Protein AF-A0ABD2R4D7-F1 (afdb_monomer_lite)

Sequence (129 aa):
MKSSLLESKTSDLEKIIVELNRGREFACRLREILKKHVDHVDDEDAYTLVGKIMSSFCATLSILSYNEDSSSSSCKISSLKDRRGRYKRRKTLETTIKETSTLVHDGHAWRKYGQKKILNDKYPREITT

Foldseek 3Di:
DVVVVVVVVVVLVVLLVVLVVQLVVLVVVLVVQVVPDPDDDPVVSNVVSVVSNVVSVVVNCVSVVVPDPDDDDPPDPPDPPPDDDDPPDPPPDDDDDDDDPDPPPPVDPPDDPDPDDDPPDPDDPDDDD

pLDDT: mean 73.2, std 16.09, range [37.78, 96.94]

Secondary structure (DSSP, 8-state):
--HHHHHHHHHHHHHHHHHHHHHHHHHHHHHHHHHH-SS---HHHHHHHHHHHHHHHHHHHHHHHTT--SS------------S----------------SS----S---PPTT--PPTT-SS------

InterPro domains:
  IPR003657 WRKY domain [PF03106] (105-126)
  IPR003657 WRKY domain [PS50811] (99-129)
  IPR036576 WRKY domain superfamily [G3DSA:2.20.25.80] (89-129)
  IPR036576 WRKY domain superfamily [SSF118290] (100-125)
  IPR044810 WRKY transcription factor, plant [PTHR31282] (19-126)

Organism: NCBI:txid62892

Radius of gyration: 26.13 Å; chains: 1; bounding box: 70×42×57 Å

Structure (mmCIF, N/CA/C/O backbone):
data_AF-A0ABD2R4D7-F1
#
_entry.id   AF-A0ABD2R4D7-F1
#
loop_
_atom_site.group_PDB
_atom_site.id
_atom_site.type_symbol
_atom_site.label_atom_id
_atom_site.label_alt_id
_atom_site.label_comp_id
_atom_site.label_asym_id
_atom_site.label_entity_id
_atom_site.label_seq_id
_atom_site.pdbx_PDB_ins_code
_atom_site.Cartn_x
_atom_site.Cartn_y
_atom_site.Cartn_z
_atom_site.occupancy
_atom_site.B_iso_or_equiv
_atom_site.auth_seq_id
_atom_site.auth_comp_id
_atom_site.auth_asym_id
_atom_site.auth_atom_id
_atom_site.pdbx_PDB_model_num
ATOM 1 N N . MET A 1 1 ? -5.051 9.369 33.592 1.00 55.78 1 MET A N 1
ATOM 2 C CA . MET A 1 1 ? -4.264 8.242 33.038 1.00 55.78 1 MET A CA 1
ATOM 3 C C . MET A 1 1 ? -4.806 7.668 31.723 1.00 55.78 1 MET A C 1
ATOM 5 O O . MET A 1 1 ? -4.023 7.082 30.998 1.00 55.78 1 MET A O 1
ATOM 9 N N . LYS A 1 2 ? -6.091 7.837 31.356 1.00 56.88 2 LYS A N 1
ATOM 10 C CA . LYS A 1 2 ? -6.620 7.351 30.058 1.00 56.88 2 LYS A CA 1
ATOM 11 C C . LYS A 1 2 ? -6.276 8.238 28.848 1.00 56.88 2 LYS A C 1
ATOM 13 O O . LYS A 1 2 ? -6.266 7.745 27.729 1.00 56.88 2 LYS A O 1
ATOM 18 N N . SER A 1 3 ? -5.989 9.521 29.067 1.00 60.22 3 SER A N 1
ATOM 19 C CA . SER A 1 3 ? -5.723 10.497 28.001 1.00 60.22 3 SER A CA 1
ATOM 20 C C . SER A 1 3 ? -4.378 10.287 27.297 1.00 60.22 3 SER A C 1
ATOM 22 O O . SER A 1 3 ? -4.327 10.312 26.076 1.00 60.22 3 SER A O 1
ATOM 24 N N . SER A 1 4 ? -3.307 9.989 28.037 1.00 64.38 4 SER A N 1
ATOM 25 C CA . SER A 1 4 ? -1.959 9.812 27.470 1.00 64.38 4 SER A CA 1
ATOM 26 C C . SER A 1 4 ? -1.826 8.602 26.539 1.00 64.38 4 SER A C 1
ATOM 28 O O . SER A 1 4 ? -1.009 8.616 25.628 1.00 64.38 4 SER A O 1
ATOM 30 N N . LEU A 1 5 ? -2.636 7.562 26.753 1.00 62.28 5 LEU A N 1
ATOM 31 C CA . LEU A 1 5 ? -2.621 6.335 25.949 1.00 62.28 5 LEU A CA 1
ATOM 32 C C . LEU A 1 5 ? -3.391 6.478 24.627 1.00 62.28 5 LEU A C 1
ATOM 34 O O . LEU A 1 5 ? -3.144 5.739 23.678 1.00 62.28 5 LEU A O 1
ATOM 38 N N . LEU A 1 6 ? -4.350 7.403 24.565 1.00 63.00 6 LEU A N 1
ATOM 39 C CA . LEU A 1 6 ? -5.051 7.725 23.322 1.00 63.00 6 LEU A CA 1
ATOM 40 C C . LEU A 1 6 ? -4.185 8.625 22.439 1.00 63.00 6 LEU A C 1
ATOM 42 O O . LEU A 1 6 ? -4.076 8.358 21.248 1.00 63.00 6 LEU A O 1
ATOM 46 N N . GLU A 1 7 ? -3.503 9.598 23.045 1.00 68.94 7 GLU A N 1
ATOM 47 C CA . GLU A 1 7 ? -2.560 10.493 22.363 1.00 68.94 7 GLU A CA 1
ATOM 48 C C . GLU A 1 7 ? -1.370 9.736 21.741 1.00 68.94 7 GLU A C 1
ATOM 50 O O . GLU A 1 7 ? -0.917 10.049 20.642 1.00 68.94 7 GLU A O 1
ATOM 55 N N . SER A 1 8 ? -0.868 8.691 22.410 1.00 71.56 8 SER A N 1
ATOM 56 C CA . SER A 1 8 ? 0.210 7.870 21.847 1.00 71.56 8 SER A CA 1
ATOM 57 C C . SER A 1 8 ? -0.264 7.085 20.620 1.00 71.56 8 SER A C 1
ATOM 59 O O . SER A 1 8 ? 0.410 7.075 19.592 1.00 71.56 8 SER A O 1
ATOM 61 N N . LYS A 1 9 ? -1.465 6.496 20.687 1.00 77.75 9 LYS A N 1
ATOM 62 C CA . LYS A 1 9 ? -2.041 5.709 19.588 1.00 77.75 9 LYS A CA 1
ATOM 63 C C . LYS A 1 9 ? -2.331 6.548 18.349 1.00 77.75 9 LYS A C 1
ATOM 65 O O . LYS A 1 9 ? -2.097 6.074 17.242 1.00 77.75 9 LYS A O 1
ATOM 70 N N . THR A 1 10 ? -2.834 7.771 18.511 1.00 82.38 10 THR A N 1
ATOM 71 C CA . THR A 1 10 ? -3.077 8.674 17.376 1.00 82.38 10 THR A CA 1
ATOM 72 C C . THR A 1 10 ? -1.769 9.036 16.680 1.00 82.38 10 THR A C 1
ATOM 74 O O . THR A 1 10 ? -1.686 8.918 15.459 1.00 82.38 10 THR A O 1
ATOM 77 N N . SER A 1 11 ? -0.718 9.345 17.447 1.00 85.56 11 SER A N 1
ATOM 78 C CA . SER A 1 11 ? 0.606 9.657 16.895 1.00 85.56 11 SER A CA 1
ATOM 79 C C . SER A 1 11 ? 1.229 8.490 16.114 1.00 85.56 11 SER A C 1
ATOM 81 O O . SER A 1 11 ? 1.908 8.693 15.108 1.00 85.56 11 SER A O 1
ATOM 83 N N . ASP A 1 12 ? 0.983 7.251 16.543 1.00 89.19 12 ASP A N 1
ATOM 84 C CA . ASP A 1 12 ? 1.507 6.065 15.867 1.00 89.19 12 ASP A CA 1
ATOM 85 C C . ASP A 1 12 ? 0.739 5.752 14.580 1.00 89.19 12 ASP A C 1
ATOM 87 O O . ASP A 1 12 ? 1.347 5.377 13.576 1.00 89.19 12 ASP A O 1
ATOM 91 N N . LEU A 1 13 ? -0.578 5.980 14.560 1.00 89.94 13 LEU A N 1
ATOM 92 C CA . LEU A 1 13 ? -1.385 5.868 13.342 1.00 89.94 13 LEU A CA 1
ATOM 93 C C . LEU A 1 13 ? -0.955 6.883 12.278 1.00 89.94 13 LEU A C 1
ATOM 95 O O . LEU A 1 13 ? -0.844 6.521 11.107 1.00 89.94 13 LEU A O 1
ATOM 99 N N . GLU A 1 14 ? -0.656 8.122 12.668 1.00 91.44 14 GLU A N 1
ATOM 100 C CA . GLU A 1 14 ? -0.137 9.138 11.747 1.00 91.44 14 GLU A CA 1
ATOM 101 C C . GLU A 1 14 ? 1.192 8.702 11.114 1.00 91.44 14 GLU A C 1
ATOM 103 O O . GLU A 1 14 ? 1.343 8.760 9.891 1.00 91.44 14 GLU A O 1
ATOM 108 N N . LYS A 1 15 ? 2.126 8.168 11.913 1.00 91.81 15 LYS A N 1
ATOM 109 C CA . LYS A 1 15 ? 3.401 7.622 11.410 1.00 91.81 15 LYS A CA 1
ATOM 110 C C . LYS A 1 15 ? 3.186 6.460 10.441 1.00 91.81 15 LYS A C 1
ATOM 112 O O . LYS A 1 15 ? 3.837 6.405 9.399 1.00 91.81 15 LYS A O 1
ATOM 117 N N . ILE A 1 16 ? 2.259 5.552 10.753 1.00 93.88 16 ILE A N 1
ATOM 118 C CA . ILE A 1 16 ? 1.918 4.422 9.878 1.00 93.88 16 ILE A CA 1
ATOM 119 C C . ILE A 1 16 ? 1.384 4.926 8.533 1.00 93.88 16 ILE A C 1
ATOM 121 O O . ILE A 1 16 ? 1.815 4.447 7.485 1.00 93.88 16 ILE A O 1
ATOM 125 N N . ILE A 1 17 ? 0.473 5.903 8.543 1.00 94.00 17 ILE A N 1
ATOM 126 C CA . ILE A 1 17 ? -0.109 6.473 7.320 1.00 94.00 17 ILE A CA 1
ATOM 127 C C . ILE A 1 17 ? 0.977 7.108 6.445 1.00 94.00 17 ILE A C 1
ATOM 129 O O . ILE A 1 17 ? 0.977 6.910 5.228 1.00 94.00 17 ILE A O 1
ATOM 133 N N . VAL A 1 18 ? 1.919 7.842 7.042 1.00 95.19 18 VAL A N 1
ATOM 134 C CA . VAL A 1 18 ? 3.033 8.466 6.313 1.00 95.19 18 VAL A CA 1
ATOM 135 C C . VAL A 1 18 ? 3.925 7.411 5.650 1.00 95.19 1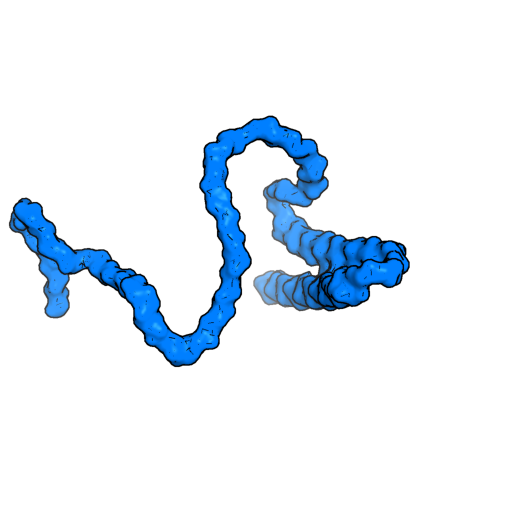8 VAL A C 1
ATOM 137 O O . VAL A 1 18 ? 4.185 7.506 4.448 1.00 95.19 18 VAL A O 1
ATOM 140 N N . GLU A 1 19 ? 4.342 6.373 6.378 1.00 95.31 19 GLU A N 1
ATOM 141 C CA . GLU A 1 19 ? 5.191 5.308 5.823 1.00 95.31 19 GLU A CA 1
ATOM 142 C C . GLU A 1 19 ? 4.474 4.492 4.734 1.00 95.31 19 GLU A C 1
ATOM 144 O O . GLU A 1 19 ? 5.064 4.200 3.691 1.00 95.31 19 GLU A O 1
ATOM 149 N N . LEU A 1 20 ? 3.181 4.189 4.902 1.00 95.06 20 LEU A N 1
ATOM 150 C CA . LEU A 1 20 ? 2.391 3.500 3.873 1.00 95.06 20 LEU A CA 1
ATOM 151 C C . LEU A 1 20 ? 2.245 4.334 2.596 1.00 95.06 20 LEU A C 1
ATOM 153 O O . LEU A 1 20 ? 2.366 3.799 1.489 1.00 95.06 20 LEU A O 1
ATOM 157 N N . ASN A 1 21 ? 2.014 5.642 2.725 1.00 95.62 21 ASN A N 1
ATOM 158 C CA . ASN A 1 21 ? 1.958 6.538 1.571 1.00 95.62 21 ASN A CA 1
ATOM 159 C C . ASN A 1 21 ? 3.305 6.592 0.843 1.00 95.62 21 ASN A C 1
ATOM 161 O O . ASN A 1 21 ? 3.344 6.499 -0.385 1.00 95.62 21 ASN A O 1
ATOM 165 N N . ARG A 1 22 ? 4.410 6.631 1.588 1.00 95.50 22 ARG A N 1
ATOM 166 C CA . ARG A 1 22 ? 5.764 6.589 1.032 1.00 95.50 22 ARG A CA 1
ATOM 167 C C . ARG A 1 22 ? 6.034 5.284 0.270 1.00 95.50 22 ARG A C 1
ATOM 169 O O . ARG A 1 22 ? 6.517 5.320 -0.862 1.00 95.50 22 ARG A O 1
ATOM 176 N N . GLY A 1 23 ? 5.657 4.136 0.836 1.00 96.50 23 GLY A N 1
ATOM 177 C CA . GLY A 1 23 ? 5.727 2.835 0.160 1.00 96.50 23 GLY A CA 1
ATOM 178 C C . GLY A 1 23 ? 4.903 2.790 -1.130 1.00 96.50 23 GLY A C 1
ATOM 179 O O . GLY A 1 23 ? 5.366 2.294 -2.161 1.00 96.50 23 GLY A O 1
ATOM 180 N N . ARG A 1 24 ? 3.702 3.383 -1.109 1.00 96.31 24 ARG A N 1
ATOM 181 C CA . ARG A 1 24 ? 2.823 3.507 -2.280 1.00 96.31 24 ARG A CA 1
ATOM 182 C C . ARG A 1 24 ? 3.445 4.358 -3.387 1.00 96.31 24 ARG A C 1
ATOM 184 O O . ARG A 1 24 ? 3.351 3.978 -4.553 1.00 96.31 24 ARG A O 1
ATOM 191 N N . GLU A 1 25 ? 4.082 5.477 -3.060 1.00 96.50 25 GLU A N 1
ATOM 192 C CA . GLU A 1 25 ? 4.784 6.309 -4.045 1.00 96.50 25 GLU A CA 1
ATOM 193 C C . GLU A 1 25 ? 5.921 5.547 -4.729 1.00 96.50 25 GLU A C 1
ATOM 195 O O . GLU A 1 25 ? 6.044 5.588 -5.956 1.00 96.50 25 GLU A O 1
ATOM 200 N N . PHE A 1 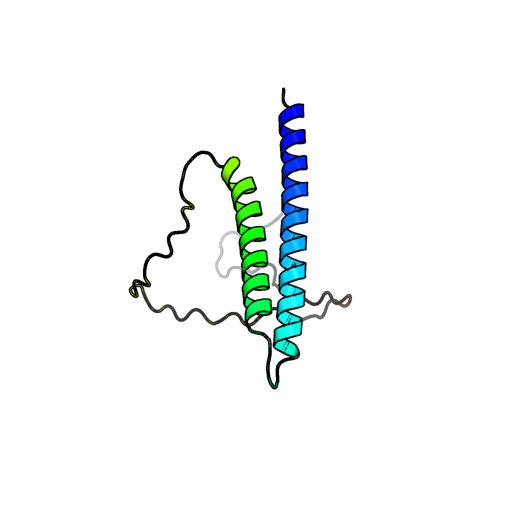26 ? 6.715 4.796 -3.962 1.00 95.62 26 PHE A N 1
ATOM 201 C CA . PHE A 1 26 ? 7.770 3.954 -4.521 1.00 95.62 26 PHE A CA 1
ATOM 202 C C . PHE A 1 26 ? 7.209 2.865 -5.440 1.00 95.62 26 PHE A C 1
ATOM 204 O O . PHE A 1 26 ? 7.718 2.675 -6.543 1.00 95.62 26 PHE A O 1
ATOM 211 N N . ALA A 1 27 ? 6.110 2.213 -5.056 1.00 96.31 27 ALA A N 1
ATOM 212 C CA . ALA A 1 27 ? 5.436 1.234 -5.908 1.00 96.31 27 ALA A CA 1
ATOM 213 C C . ALA A 1 27 ? 4.879 1.859 -7.201 1.00 96.31 27 ALA A C 1
ATOM 215 O O . ALA A 1 27 ? 4.939 1.241 -8.265 1.00 96.31 27 ALA A O 1
ATOM 216 N N . CYS A 1 28 ? 4.373 3.096 -7.142 1.00 94.69 28 CYS A N 1
ATOM 217 C CA . CYS A 1 28 ? 3.935 3.836 -8.326 1.00 94.69 28 CYS A CA 1
ATOM 218 C C . CYS A 1 28 ? 5.098 4.105 -9.288 1.00 94.69 28 CYS A C 1
ATOM 220 O O . CYS A 1 28 ? 4.952 3.835 -10.479 1.00 94.69 28 CYS A O 1
ATOM 222 N N . ARG A 1 29 ? 6.250 4.554 -8.774 1.00 92.69 29 ARG A N 1
ATOM 223 C CA . ARG A 1 29 ? 7.469 4.757 -9.575 1.00 92.69 29 ARG A CA 1
ATOM 224 C C . ARG A 1 29 ? 7.957 3.447 -10.196 1.00 92.69 29 ARG A C 1
ATOM 226 O O . ARG A 1 29 ? 8.261 3.413 -11.383 1.00 92.69 29 ARG A O 1
ATOM 233 N N . LEU A 1 30 ? 7.936 2.348 -9.439 1.00 92.31 30 LEU A N 1
ATOM 234 C CA . LEU A 1 30 ? 8.366 1.035 -9.928 1.00 92.31 30 LEU A CA 1
ATOM 235 C C . LEU A 1 30 ? 7.466 0.567 -11.069 1.00 92.31 30 LEU A C 1
ATOM 237 O O . LEU A 1 30 ? 7.936 0.106 -12.103 1.00 92.31 30 LEU A O 1
ATOM 241 N N . ARG A 1 31 ? 6.154 0.747 -10.910 1.00 92.12 31 ARG A N 1
ATOM 242 C CA . ARG A 1 31 ? 5.172 0.436 -11.947 1.00 92.12 31 ARG A CA 1
ATOM 243 C C . ARG A 1 31 ? 5.391 1.264 -13.214 1.00 92.12 31 ARG A C 1
ATOM 245 O O . ARG A 1 31 ? 5.169 0.746 -14.302 1.00 92.12 31 ARG A O 1
ATOM 252 N N . GLU A 1 32 ? 5.773 2.533 -13.098 1.00 90.06 32 GLU A N 1
ATOM 253 C CA . GLU A 1 32 ? 6.092 3.368 -14.263 1.00 90.06 32 GLU A CA 1
ATOM 254 C C . GLU A 1 32 ? 7.336 2.874 -14.998 1.00 90.06 32 GLU A C 1
ATOM 256 O O . GLU A 1 32 ? 7.305 2.789 -16.222 1.00 90.06 32 GLU A O 1
ATOM 261 N N . ILE A 1 33 ? 8.385 2.493 -14.266 1.00 87.44 33 ILE A N 1
ATOM 262 C CA . ILE A 1 33 ? 9.602 1.896 -14.833 1.00 87.44 33 ILE A CA 1
ATOM 263 C C . ILE A 1 33 ? 9.251 0.603 -15.585 1.00 87.44 33 ILE A C 1
ATOM 265 O O . ILE A 1 33 ? 9.564 0.469 -16.765 1.00 87.44 33 ILE A O 1
ATOM 269 N N . LEU A 1 34 ? 8.493 -0.297 -14.950 1.00 86.88 34 LEU A N 1
ATOM 270 C CA . LEU A 1 34 ? 8.069 -1.566 -15.555 1.00 86.88 34 LEU A CA 1
ATOM 271 C C . LEU A 1 34 ? 7.165 -1.384 -16.782 1.00 86.88 34 LEU A C 1
ATOM 273 O O . LEU A 1 34 ? 7.199 -2.202 -17.693 1.00 86.88 34 LEU A O 1
ATOM 277 N N . LYS A 1 35 ? 6.349 -0.324 -16.825 1.00 86.38 35 LYS A N 1
ATOM 278 C CA . LYS A 1 35 ? 5.512 -0.004 -17.993 1.00 86.38 35 LYS A CA 1
ATOM 279 C C . LYS A 1 35 ? 6.301 0.606 -19.150 1.00 86.38 35 LYS A C 1
ATOM 281 O O . LYS A 1 35 ? 5.875 0.468 -20.290 1.00 86.38 35 LYS A O 1
ATOM 286 N N . LYS A 1 36 ? 7.385 1.330 -18.858 1.00 79.75 36 LYS A N 1
ATOM 287 C CA . LYS A 1 36 ? 8.231 1.988 -19.865 1.00 79.75 36 LYS A CA 1
ATOM 288 C C . LYS A 1 36 ? 9.203 1.023 -20.535 1.00 79.75 36 LYS A C 1
ATOM 290 O O . LYS A 1 36 ? 9.662 1.308 -21.635 1.00 79.75 36 LYS A O 1
ATOM 295 N N . HIS A 1 37 ? 9.518 -0.095 -19.895 1.00 67.69 37 HIS A N 1
ATOM 296 C CA . HIS A 1 37 ? 10.545 -0.989 -20.397 1.00 67.69 37 HIS A CA 1
ATOM 297 C C . HIS A 1 37 ? 10.046 -1.897 -21.531 1.00 67.69 37 HIS A C 1
ATOM 299 O O . HIS A 1 37 ? 9.398 -2.916 -21.287 1.00 67.69 37 HIS A O 1
ATOM 305 N N . VAL A 1 38 ? 10.410 -1.520 -22.763 1.00 64.12 38 VAL A N 1
ATOM 306 C CA . VAL A 1 38 ? 10.576 -2.443 -23.897 1.00 64.12 38 VAL A CA 1
ATOM 307 C C . VAL A 1 38 ? 12.055 -2.801 -24.096 1.00 64.12 38 VAL A C 1
ATOM 309 O O . VAL A 1 38 ? 12.303 -3.970 -24.326 1.00 64.12 38 VAL A O 1
ATOM 312 N N . ASP A 1 39 ? 13.040 -1.921 -23.867 1.00 63.81 39 ASP A N 1
ATOM 313 C CA . ASP A 1 39 ? 14.467 -2.282 -23.977 1.00 63.81 39 ASP A CA 1
ATOM 314 C C . ASP A 1 39 ? 15.345 -1.422 -23.033 1.00 63.81 39 ASP A C 1
ATOM 316 O O . ASP A 1 39 ? 15.317 -0.198 -23.105 1.00 63.81 39 ASP A O 1
ATOM 320 N N . HIS A 1 40 ? 16.127 -2.067 -22.163 1.00 64.94 40 HIS A N 1
ATOM 321 C CA . HIS A 1 40 ? 17.110 -1.538 -21.195 1.00 64.94 40 HIS A CA 1
ATOM 322 C C . HIS A 1 40 ? 16.622 -0.625 -20.033 1.00 64.94 40 HIS A C 1
ATOM 324 O O . HIS A 1 40 ? 16.538 0.595 -20.151 1.00 64.94 40 HIS A O 1
ATOM 330 N N . VAL A 1 41 ? 16.382 -1.204 -18.849 1.00 66.69 41 VAL A N 1
ATOM 331 C CA . VAL A 1 41 ? 16.227 -0.508 -17.557 1.00 66.69 41 VAL A CA 1
ATOM 332 C C . VAL A 1 41 ? 17.484 -0.786 -16.747 1.00 66.69 41 VAL A C 1
ATOM 334 O O . VAL A 1 41 ? 17.950 -1.921 -16.705 1.00 66.69 41 VAL A O 1
ATOM 337 N N . ASP A 1 42 ? 18.023 0.247 -16.104 1.00 68.44 42 ASP A N 1
ATOM 338 C CA . ASP A 1 42 ? 19.050 0.087 -15.081 1.00 68.44 42 ASP A CA 1
ATOM 339 C C . ASP A 1 42 ? 18.434 -0.673 -13.898 1.00 68.44 42 ASP A C 1
ATOM 341 O O . ASP A 1 42 ? 17.731 -0.107 -13.057 1.00 68.44 42 ASP A O 1
ATOM 345 N N . ASP A 1 43 ? 18.646 -1.990 -13.879 1.00 73.81 43 ASP A N 1
ATOM 346 C CA . ASP A 1 43 ? 18.096 -2.927 -12.892 1.00 73.81 43 ASP A CA 1
ATOM 347 C C . ASP A 1 43 ? 18.338 -2.463 -11.443 1.00 73.81 43 ASP A C 1
ATOM 349 O O . ASP A 1 43 ? 17.510 -2.686 -10.555 1.00 73.81 43 ASP A O 1
ATOM 353 N N . GLU A 1 44 ? 19.435 -1.739 -11.216 1.00 78.56 44 GLU A N 1
ATOM 354 C CA . GLU A 1 44 ? 19.817 -1.154 -9.932 1.00 78.56 44 GLU A CA 1
ATOM 355 C C . GLU A 1 44 ? 18.740 -0.203 -9.369 1.00 78.56 44 GLU A C 1
ATOM 357 O O . GLU A 1 44 ? 18.384 -0.270 -8.187 1.00 78.56 44 GLU A O 1
ATOM 362 N N . ASP A 1 45 ? 18.114 0.625 -10.209 1.00 81.94 45 ASP A N 1
ATOM 363 C CA . ASP A 1 45 ? 17.062 1.549 -9.774 1.00 81.94 45 ASP A CA 1
ATOM 364 C C . ASP A 1 45 ? 15.776 0.810 -9.380 1.00 81.94 45 ASP A C 1
ATOM 366 O O . ASP A 1 45 ? 15.068 1.219 -8.454 1.00 81.94 45 ASP A O 1
ATOM 370 N N . ALA A 1 46 ? 15.483 -0.321 -10.024 1.00 87.88 46 ALA A N 1
ATOM 371 C CA . ALA A 1 46 ? 14.339 -1.153 -9.673 1.00 87.88 46 ALA A CA 1
ATOM 372 C C . ALA A 1 46 ? 14.554 -1.858 -8.325 1.00 87.88 46 ALA A C 1
ATOM 374 O O . ALA A 1 46 ? 13.673 -1.812 -7.458 1.00 87.88 46 ALA A O 1
ATOM 375 N N . TYR A 1 47 ? 15.729 -2.457 -8.106 1.00 88.62 47 TYR A N 1
ATOM 376 C CA . TYR A 1 47 ? 16.058 -3.123 -6.842 1.00 88.62 47 TYR A CA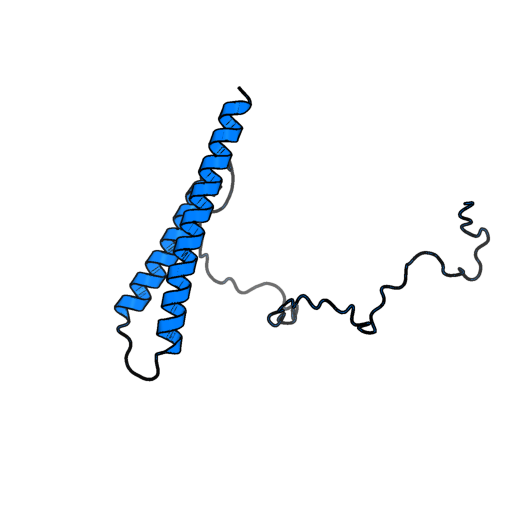 1
ATOM 377 C C . TYR A 1 47 ? 16.105 -2.144 -5.668 1.00 88.62 47 TYR A C 1
ATOM 379 O O . TYR A 1 47 ? 15.550 -2.439 -4.604 1.00 88.62 47 TYR A O 1
ATOM 387 N N . THR A 1 48 ? 16.676 -0.950 -5.852 1.00 92.19 48 THR A N 1
ATOM 388 C CA . THR A 1 48 ? 16.681 0.078 -4.798 1.00 92.19 48 THR A CA 1
ATOM 389 C C . THR A 1 48 ? 15.262 0.511 -4.425 1.00 92.19 48 THR A C 1
ATOM 391 O O . THR A 1 48 ? 14.969 0.763 -3.252 1.00 92.19 48 THR A O 1
ATOM 394 N N . LEU A 1 49 ? 14.346 0.564 -5.393 1.00 93.94 49 LEU A N 1
ATOM 395 C CA . LEU A 1 49 ? 12.953 0.931 -5.177 1.00 93.94 49 LEU A CA 1
ATOM 396 C C . LEU A 1 49 ? 12.164 -0.180 -4.475 1.00 93.94 49 LEU A C 1
ATOM 398 O O . LEU A 1 49 ? 11.406 0.107 -3.550 1.00 93.94 49 LEU A O 1
ATOM 402 N N . VAL A 1 50 ? 12.403 -1.444 -4.832 1.00 94.56 50 VAL A N 1
ATOM 403 C CA . VAL A 1 50 ? 11.871 -2.612 -4.110 1.00 94.56 50 VAL A CA 1
ATOM 404 C C . VAL A 1 50 ? 12.360 -2.631 -2.661 1.00 94.56 50 VAL A C 1
ATOM 406 O O . VAL A 1 50 ? 11.560 -2.839 -1.749 1.00 94.56 50 VAL A O 1
ATOM 409 N N . GLY A 1 51 ? 13.643 -2.341 -2.427 1.00 94.62 51 GLY A N 1
ATOM 410 C CA . GLY A 1 51 ? 14.204 -2.216 -1.082 1.00 94.62 51 GLY A CA 1
ATOM 411 C C . GLY A 1 51 ? 13.494 -1.143 -0.253 1.00 94.62 51 GLY A C 1
ATOM 412 O O . GLY A 1 51 ? 13.091 -1.407 0.879 1.00 94.62 51 GLY A O 1
ATOM 413 N N . LYS A 1 52 ? 13.251 0.037 -0.840 1.00 96.00 52 LYS A N 1
ATOM 414 C CA . LYS A 1 52 ? 12.509 1.140 -0.201 1.00 96.00 52 LYS A CA 1
ATOM 415 C C . LYS A 1 52 ? 11.052 0.780 0.113 1.00 96.00 52 LYS A C 1
ATOM 417 O O . LYS A 1 52 ? 10.522 1.172 1.154 1.00 96.00 52 LYS A O 1
ATOM 422 N N . ILE A 1 53 ? 10.400 0.018 -0.766 1.00 96.94 53 ILE A N 1
ATOM 423 C CA . ILE A 1 53 ? 9.054 -0.514 -0.520 1.00 96.94 53 ILE A CA 1
ATOM 424 C C . ILE A 1 53 ? 9.095 -1.453 0.689 1.00 96.94 53 ILE A C 1
ATOM 426 O O . ILE A 1 53 ? 8.345 -1.255 1.644 1.00 96.94 53 ILE A O 1
ATOM 430 N N . MET A 1 54 ? 10.009 -2.424 0.696 1.00 96.00 54 MET A N 1
ATOM 431 C CA . MET A 1 54 ? 10.147 -3.376 1.798 1.00 96.00 54 MET A CA 1
ATOM 432 C C . MET A 1 54 ? 10.426 -2.670 3.129 1.00 96.00 54 MET A C 1
ATOM 434 O O . MET A 1 54 ? 9.787 -2.981 4.131 1.00 96.00 54 MET A O 1
ATOM 438 N N . SER A 1 55 ? 11.315 -1.670 3.139 1.00 94.56 55 SER A N 1
ATOM 439 C CA . SER A 1 55 ? 11.626 -0.914 4.354 1.00 94.56 55 SER A CA 1
ATOM 440 C C . SER A 1 55 ? 10.414 -0.163 4.905 1.00 94.56 55 SER A C 1
ATOM 442 O O . SER A 1 55 ? 10.224 -0.161 6.117 1.00 94.56 55 SER A O 1
ATOM 444 N N . SER A 1 56 ? 9.568 0.416 4.041 1.00 96.44 56 SER A N 1
ATOM 445 C CA . SER A 1 56 ? 8.348 1.110 4.484 1.00 96.44 56 SER A CA 1
ATOM 446 C C . SER A 1 56 ? 7.367 0.156 5.177 1.00 96.44 56 SER A C 1
ATOM 448 O O . SER A 1 56 ? 6.862 0.454 6.258 1.00 96.44 56 SER A O 1
ATOM 450 N N . PHE A 1 57 ? 7.181 -1.054 4.639 1.00 94.50 57 PHE A N 1
ATOM 451 C CA . PHE A 1 57 ? 6.348 -2.070 5.281 1.00 94.50 57 PHE A CA 1
ATOM 452 C C . PHE A 1 57 ? 6.963 -2.569 6.591 1.00 94.50 57 PHE A C 1
ATOM 454 O O . PHE A 1 57 ? 6.262 -2.627 7.598 1.00 94.50 57 PHE A O 1
ATOM 461 N N . CYS A 1 58 ? 8.267 -2.850 6.630 1.00 94.31 58 CYS A N 1
ATOM 462 C CA . CYS A 1 58 ? 8.953 -3.240 7.865 1.00 94.31 58 CYS A CA 1
ATOM 463 C C . CYS A 1 58 ? 8.848 -2.168 8.962 1.00 94.31 58 CYS A C 1
ATOM 465 O O . CYS A 1 58 ? 8.663 -2.516 10.129 1.00 94.31 58 CYS A O 1
ATOM 467 N N . ALA A 1 59 ? 8.904 -0.880 8.607 1.00 92.56 59 ALA A N 1
ATOM 468 C CA . ALA A 1 59 ? 8.703 0.220 9.548 1.00 92.56 59 ALA A CA 1
ATOM 469 C C . ALA A 1 59 ? 7.277 0.212 10.123 1.00 92.56 59 ALA A C 1
ATOM 471 O O . ALA A 1 59 ? 7.102 0.257 11.340 1.00 92.56 59 ALA A O 1
ATOM 472 N N . THR A 1 60 ? 6.256 0.057 9.272 1.00 93.44 60 THR A N 1
ATOM 473 C CA . THR A 1 60 ? 4.853 -0.020 9.724 1.00 93.44 60 THR A CA 1
ATOM 474 C C . THR A 1 60 ? 4.591 -1.244 10.602 1.00 93.44 60 THR A C 1
ATOM 476 O O . THR A 1 60 ? 3.954 -1.128 11.646 1.00 93.44 60 THR A O 1
ATOM 479 N N . LEU A 1 61 ? 5.140 -2.406 10.234 1.00 90.69 61 LEU A N 1
ATOM 480 C CA . LEU A 1 61 ? 5.036 -3.636 11.015 1.00 90.69 61 LEU A CA 1
ATOM 481 C C . LEU A 1 61 ? 5.750 -3.510 12.360 1.00 90.69 61 LEU A C 1
ATOM 483 O O . LEU A 1 61 ? 5.242 -4.018 13.351 1.00 90.69 61 LEU A O 1
ATOM 487 N N . SER A 1 62 ? 6.881 -2.802 12.416 1.00 90.88 62 SER A N 1
ATOM 488 C CA . SER A 1 62 ? 7.581 -2.530 13.676 1.00 90.88 62 SER A CA 1
ATOM 489 C C . SER A 1 62 ? 6.720 -1.698 14.632 1.00 90.88 62 SER A C 1
ATOM 491 O O . SER A 1 62 ? 6.626 -2.037 15.808 1.00 90.88 62 SER A O 1
ATOM 493 N N . ILE A 1 63 ? 6.034 -0.663 14.133 1.00 88.19 63 ILE A N 1
ATOM 494 C CA . ILE A 1 63 ? 5.138 0.182 14.946 1.00 88.19 63 ILE A CA 1
ATOM 495 C C . ILE A 1 63 ? 3.905 -0.611 15.418 1.00 88.19 63 ILE A C 1
ATOM 497 O O . ILE A 1 63 ? 3.492 -0.506 16.573 1.00 88.19 63 ILE A O 1
ATOM 501 N N . LEU A 1 64 ? 3.330 -1.444 14.546 1.00 86.38 64 LEU A N 1
ATOM 502 C CA . LEU A 1 64 ? 2.163 -2.270 14.873 1.00 86.38 64 LEU A CA 1
ATOM 503 C C . LEU A 1 64 ? 2.506 -3.407 15.847 1.00 86.38 64 LEU A C 1
ATOM 505 O O . LEU A 1 64 ? 1.766 -3.644 16.798 1.00 86.38 64 LEU A O 1
ATOM 509 N N . SER A 1 65 ? 3.641 -4.079 15.645 1.00 81.44 65 SER A N 1
ATOM 510 C CA . SER A 1 65 ? 4.090 -5.201 16.476 1.00 81.44 65 SER A CA 1
ATOM 511 C C . SER A 1 65 ? 4.568 -4.769 17.860 1.00 81.44 65 SER A C 1
ATOM 513 O O . SER A 1 65 ? 4.552 -5.593 18.766 1.00 81.44 65 SER A O 1
ATOM 515 N N . TYR A 1 66 ? 4.982 -3.513 18.045 1.00 68.69 66 TYR A N 1
ATOM 516 C CA . TYR A 1 66 ? 5.369 -2.979 19.356 1.00 68.69 66 TYR A CA 1
ATOM 517 C C . TYR A 1 66 ? 4.194 -2.923 20.354 1.00 68.69 66 TYR A C 1
ATOM 519 O O . TYR A 1 66 ? 4.412 -2.853 21.557 1.00 68.69 66 TYR A O 1
ATOM 527 N N . ASN A 1 67 ? 2.951 -2.981 19.864 1.00 62.09 67 ASN A N 1
ATOM 528 C CA . ASN A 1 67 ? 1.733 -2.888 20.674 1.00 62.09 67 ASN A CA 1
ATOM 529 C C . ASN A 1 67 ? 1.040 -4.244 20.928 1.00 62.09 67 ASN A C 1
ATOM 531 O O . ASN A 1 67 ? 0.055 -4.296 21.664 1.00 62.09 67 ASN A O 1
ATOM 535 N N . GLU A 1 68 ? 1.529 -5.327 20.318 1.00 60.38 68 GLU A N 1
ATOM 536 C CA . GLU A 1 68 ? 1.024 -6.694 20.491 1.00 60.38 68 GLU A CA 1
ATOM 537 C C . GLU A 1 68 ? 1.989 -7.470 21.398 1.00 60.38 68 GLU A C 1
ATOM 539 O O . GLU A 1 68 ? 2.928 -8.127 20.939 1.00 60.38 68 GLU A O 1
ATOM 544 N N . ASP A 1 69 ? 1.764 -7.394 22.710 1.00 46.72 69 ASP A N 1
A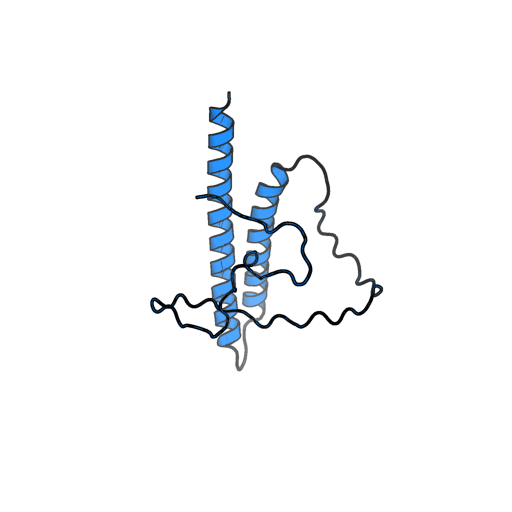TOM 545 C CA . ASP A 1 69 ? 2.414 -8.298 23.651 1.00 46.72 69 ASP A CA 1
ATOM 546 C C . ASP A 1 69 ? 1.930 -9.737 23.392 1.00 46.72 69 ASP A C 1
ATOM 548 O O . ASP A 1 69 ? 0.817 -10.126 23.743 1.00 46.72 69 ASP A O 1
ATOM 552 N N . SER A 1 70 ? 2.840 -10.549 22.849 1.00 50.31 70 SER A N 1
ATOM 553 C CA . SER A 1 70 ? 2.831 -12.018 22.881 1.00 50.31 70 SER A CA 1
ATOM 554 C C . SER A 1 70 ? 1.961 -12.760 21.845 1.00 50.31 70 SER A C 1
ATOM 556 O O . SER A 1 70 ? 0.903 -13.305 22.142 1.00 50.31 70 SER A O 1
ATOM 558 N N . SER A 1 71 ? 2.523 -12.931 20.638 1.00 50.75 71 SER A N 1
ATOM 559 C CA . SER A 1 71 ? 2.862 -14.241 20.033 1.00 50.75 71 SER A CA 1
ATOM 560 C C . SER A 1 71 ? 2.637 -14.283 18.512 1.00 50.75 71 SER A C 1
ATOM 562 O O . SER A 1 71 ? 1.517 -14.324 18.014 1.00 50.75 71 SER A O 1
ATOM 564 N N . SER A 1 72 ? 3.756 -14.426 17.791 1.00 50.66 72 SER A N 1
ATOM 565 C CA . SER A 1 72 ? 3.875 -14.887 16.398 1.00 50.66 72 SER A CA 1
ATOM 566 C C . SER A 1 72 ? 3.634 -1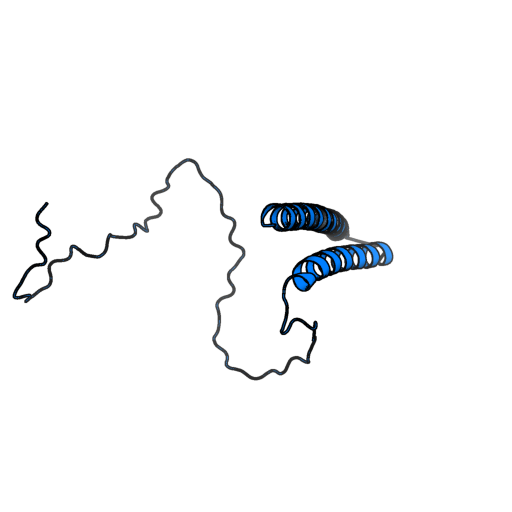3.883 15.258 1.00 50.66 72 SER A C 1
ATOM 568 O O . SER A 1 72 ? 2.651 -13.972 14.528 1.00 50.66 72 SER A O 1
ATOM 570 N N . SER A 1 73 ? 4.666 -13.106 14.916 1.00 53.75 73 SER A N 1
ATOM 571 C CA . SER A 1 73 ? 4.974 -12.839 13.497 1.00 53.75 73 SER A CA 1
ATOM 572 C C . SER A 1 73 ? 6.475 -12.639 13.249 1.00 53.75 73 SER A C 1
ATOM 574 O O . SER A 1 73 ? 6.938 -11.670 12.664 1.00 53.75 73 SER A O 1
ATOM 576 N N . SER A 1 74 ? 7.272 -13.633 13.656 1.00 48.47 74 SER A N 1
ATOM 577 C CA . SER A 1 74 ? 8.574 -13.844 13.021 1.00 48.47 74 SER A CA 1
ATOM 578 C C . SER A 1 74 ? 8.305 -14.209 11.564 1.00 48.47 74 SER A C 1
ATOM 580 O O . SER A 1 74 ? 7.679 -15.237 11.291 1.00 48.47 74 SER A O 1
ATOM 582 N N . CYS A 1 75 ? 8.750 -13.357 10.645 1.00 37.78 75 CYS A N 1
ATOM 583 C CA . CYS A 1 75 ? 8.776 -13.595 9.209 1.00 37.78 75 CYS A CA 1
ATOM 584 C C . CYS A 1 75 ? 9.590 -14.865 8.906 1.00 37.78 75 CYS A C 1
ATOM 586 O O . CYS A 1 75 ? 10.764 -14.806 8.555 1.00 37.78 75 CYS A O 1
ATOM 588 N N . LYS A 1 76 ? 8.986 -16.043 9.073 1.00 39.53 76 LYS A N 1
ATOM 589 C CA . LYS A 1 76 ? 9.550 -17.314 8.634 1.00 39.53 76 LYS A CA 1
ATOM 590 C C . LYS A 1 76 ? 9.036 -17.573 7.230 1.00 39.53 76 LYS A C 1
ATOM 592 O O . LYS A 1 76 ? 7.951 -18.116 7.046 1.00 39.53 76 LYS A O 1
ATOM 597 N N . ILE A 1 77 ? 9.859 -17.226 6.244 1.00 45.50 77 ILE A N 1
ATOM 598 C CA . ILE A 1 77 ? 9.861 -17.895 4.942 1.00 45.50 77 ILE A CA 1
ATOM 599 C C . ILE A 1 77 ? 10.316 -19.334 5.223 1.00 45.50 77 ILE A C 1
ATOM 601 O O . ILE A 1 77 ? 11.487 -19.678 5.100 1.00 45.50 77 ILE A O 1
ATOM 605 N N . SER A 1 78 ? 9.413 -20.173 5.731 1.00 42.59 78 SER A N 1
ATOM 606 C CA . SER A 1 78 ? 9.658 -21.601 5.853 1.00 42.59 78 SER A CA 1
ATOM 607 C C . SER A 1 78 ? 9.168 -22.259 4.573 1.00 42.59 78 SER A C 1
ATOM 609 O O . SER A 1 78 ? 8.016 -22.111 4.176 1.00 42.59 78 SER A O 1
ATOM 611 N N . SER A 1 79 ? 10.117 -22.912 3.902 1.00 41.25 79 SER A N 1
ATOM 612 C CA . SER A 1 79 ? 9.972 -23.888 2.823 1.00 41.25 79 SER A CA 1
ATOM 613 C C . SER A 1 79 ? 8.531 -24.241 2.453 1.00 41.25 79 SER A C 1
ATOM 615 O O . SER A 1 79 ? 7.787 -24.742 3.301 1.00 41.25 79 SER A O 1
ATOM 617 N N . LEU A 1 80 ? 8.201 -24.096 1.168 1.00 51.16 80 LEU A N 1
ATOM 618 C CA . LEU A 1 80 ? 7.055 -24.723 0.513 1.00 51.16 80 LEU A CA 1
ATOM 619 C C . LEU A 1 80 ? 7.000 -26.216 0.870 1.00 51.16 80 LEU A C 1
ATOM 621 O O . LEU A 1 80 ? 7.541 -27.068 0.171 1.00 51.16 80 LEU A O 1
ATOM 625 N N . LYS A 1 81 ? 6.337 -26.552 1.974 1.00 47.16 81 LYS A N 1
ATOM 626 C CA . LYS A 1 81 ? 5.850 -27.898 2.221 1.00 47.16 81 LYS A CA 1
ATOM 627 C C . LYS A 1 81 ? 4.524 -27.986 1.501 1.00 47.16 81 LYS A C 1
ATOM 629 O O . LYS A 1 81 ? 3.451 -27.737 2.045 1.00 47.16 81 LYS A O 1
ATOM 634 N N . ASP A 1 82 ? 4.662 -28.307 0.222 1.00 53.50 82 ASP A N 1
ATOM 635 C CA . ASP A 1 82 ? 3.651 -29.021 -0.528 1.00 53.50 82 ASP A CA 1
ATOM 636 C C . ASP A 1 82 ? 3.160 -30.192 0.332 1.00 53.50 82 ASP A C 1
ATOM 638 O O . ASP A 1 82 ? 3.942 -31.086 0.662 1.00 53.50 82 ASP A O 1
ATOM 642 N N . ARG A 1 83 ? 1.911 -30.088 0.803 1.00 58.56 83 ARG A N 1
ATOM 643 C CA . ARG A 1 83 ? 1.018 -31.157 1.287 1.00 58.56 83 ARG A CA 1
ATOM 644 C C . ARG A 1 83 ? -0.112 -30.547 2.110 1.00 58.56 83 ARG A C 1
ATOM 646 O O . ARG A 1 83 ? -0.073 -30.534 3.338 1.00 58.56 83 ARG A O 1
ATOM 653 N N . ARG A 1 84 ? -1.165 -30.116 1.414 1.00 57.47 84 ARG A N 1
ATOM 654 C CA . ARG A 1 84 ? -2.562 -30.294 1.845 1.00 57.47 84 ARG A CA 1
ATOM 655 C C . ARG A 1 84 ? -3.499 -29.972 0.687 1.00 57.47 84 ARG A C 1
ATOM 657 O O . ARG A 1 84 ? -3.621 -28.830 0.270 1.00 57.47 84 ARG A O 1
ATOM 664 N N . GLY A 1 85 ? -4.154 -31.025 0.202 1.00 54.44 85 GLY A N 1
ATOM 665 C CA . GLY A 1 85 ? -5.531 -30.991 -0.278 1.00 54.44 85 GLY A CA 1
ATOM 666 C C . GLY A 1 85 ? -5.879 -29.885 -1.265 1.00 54.44 85 GLY A C 1
ATOM 667 O O . GLY A 1 85 ? -6.347 -28.815 -0.892 1.00 54.44 85 GLY A O 1
ATOM 668 N N . ARG A 1 86 ? -5.762 -30.239 -2.543 1.00 62.12 86 ARG A N 1
ATOM 669 C CA . ARG A 1 86 ? -6.474 -29.674 -3.689 1.00 62.12 86 ARG A CA 1
ATOM 670 C C . ARG A 1 86 ? -7.970 -29.483 -3.378 1.00 62.12 86 ARG A C 1
ATOM 672 O O . ARG A 1 86 ? -8.796 -30.303 -3.757 1.00 62.12 86 ARG A O 1
ATOM 679 N N . TYR A 1 87 ? -8.337 -28.363 -2.770 1.00 59.84 87 TYR A N 1
ATOM 680 C CA . TYR A 1 87 ? -9.597 -27.717 -3.104 1.00 59.84 87 TYR A CA 1
ATOM 681 C C . TYR A 1 87 ? -9.269 -26.723 -4.208 1.00 59.84 87 TYR A C 1
ATOM 683 O O . TYR A 1 87 ? -8.473 -25.803 -4.013 1.00 59.84 87 TYR A O 1
ATOM 691 N N . LYS A 1 88 ? -9.826 -26.940 -5.401 1.00 57.97 88 LYS A N 1
ATOM 692 C CA . LYS A 1 88 ? -9.747 -25.999 -6.522 1.00 57.97 88 LYS A CA 1
ATOM 693 C C . LYS A 1 88 ? -10.500 -24.723 -6.123 1.00 57.97 88 LYS A C 1
ATOM 695 O O . LYS A 1 88 ? -11.641 -24.526 -6.527 1.00 57.97 88 LYS A O 1
ATOM 700 N N . ARG A 1 89 ? -9.891 -23.860 -5.303 1.00 64.62 89 ARG A N 1
ATOM 701 C CA . ARG A 1 89 ? -10.402 -22.505 -5.102 1.00 64.62 89 ARG A CA 1
ATOM 702 C C . ARG A 1 89 ? -10.319 -21.811 -6.453 1.00 64.62 89 ARG A C 1
ATOM 704 O O . ARG A 1 89 ? -9.241 -21.699 -7.036 1.00 64.62 89 ARG A O 1
ATOM 711 N N . ARG A 1 90 ? -11.480 -21.426 -6.983 1.00 66.62 90 ARG A N 1
ATOM 712 C CA . ARG A 1 90 ? -11.560 -20.564 -8.160 1.00 66.62 90 ARG A CA 1
ATOM 713 C C . ARG A 1 90 ? -10.710 -19.326 -7.876 1.00 66.62 90 ARG A C 1
ATOM 715 O O . ARG A 1 90 ? -10.839 -18.734 -6.807 1.00 66.62 90 ARG A O 1
ATOM 722 N N . LYS A 1 91 ? -9.819 -18.984 -8.809 1.00 68.00 91 LYS A N 1
ATOM 723 C CA . LYS A 1 91 ? -9.098 -17.710 -8.783 1.00 68.00 91 LYS A CA 1
ATOM 724 C C . LYS A 1 91 ? -10.158 -16.611 -8.836 1.00 68.00 91 LYS A C 1
ATOM 726 O O . LYS A 1 91 ? -10.895 -16.537 -9.816 1.00 68.00 91 LYS A O 1
ATOM 731 N N . THR A 1 92 ? -10.283 -15.821 -7.778 1.00 64.81 92 THR A N 1
ATOM 732 C CA . THR A 1 92 ? -11.056 -14.582 -7.817 1.00 64.81 92 THR A CA 1
ATOM 733 C C . THR A 1 92 ? -10.276 -13.630 -8.707 1.00 64.81 92 THR A C 1
ATOM 735 O O . THR A 1 92 ? -9.198 -13.171 -8.331 1.00 64.81 92 THR A O 1
ATOM 738 N N . LEU A 1 93 ? -10.759 -13.440 -9.933 1.00 67.38 93 LEU A N 1
ATOM 739 C CA . LEU A 1 93 ? -10.267 -12.371 -10.787 1.00 67.38 93 LEU A CA 1
ATOM 740 C C . LEU A 1 93 ? -10.560 -11.038 -10.097 1.00 67.38 93 LEU A C 1
ATOM 742 O O . LEU A 1 93 ? -11.525 -10.919 -9.343 1.00 67.38 93 LEU A O 1
ATOM 746 N N . GLU A 1 94 ? -9.674 -10.082 -10.326 1.00 66.81 94 GLU A N 1
ATOM 747 C CA . GLU A 1 94 ? -9.675 -8.759 -9.718 1.00 66.81 94 GLU A CA 1
ATOM 748 C C . GLU A 1 94 ? -11.047 -8.082 -9.847 1.00 66.81 94 GLU A C 1
ATOM 750 O O . GLU A 1 94 ? -11.570 -7.894 -10.946 1.00 66.81 94 GLU A O 1
ATOM 755 N N . THR A 1 95 ? -11.664 -7.762 -8.708 1.00 66.81 95 THR A N 1
ATOM 756 C CA . THR A 1 95 ? -12.987 -7.137 -8.656 1.00 66.81 95 THR A CA 1
ATOM 757 C C . THR A 1 95 ? -12.829 -5.629 -8.527 1.00 66.81 95 THR A C 1
ATOM 759 O O . THR A 1 95 ? -12.463 -5.127 -7.466 1.00 66.81 95 THR A O 1
ATOM 762 N N . THR A 1 96 ? -13.118 -4.890 -9.595 1.00 62.88 96 THR A N 1
ATOM 763 C CA . THR A 1 96 ? -13.236 -3.429 -9.539 1.00 62.88 96 THR A CA 1
ATOM 764 C C . THR A 1 96 ? -14.659 -3.057 -9.131 1.00 62.88 96 THR A C 1
ATOM 766 O O . THR A 1 96 ? -15.600 -3.292 -9.887 1.00 62.88 96 THR A O 1
ATOM 769 N N . ILE A 1 97 ? -14.824 -2.462 -7.951 1.00 72.81 97 ILE A N 1
ATOM 770 C CA . ILE A 1 97 ? -16.095 -1.862 -7.535 1.00 72.81 97 ILE A CA 1
ATOM 771 C C . ILE A 1 97 ? -16.181 -0.492 -8.209 1.00 72.81 97 ILE A C 1
ATOM 773 O O . ILE A 1 97 ? -15.338 0.372 -7.975 1.00 72.81 97 ILE A O 1
ATOM 777 N N . LYS A 1 98 ? -17.165 -0.309 -9.090 1.00 68.81 98 LYS A N 1
ATOM 778 C CA . LYS A 1 98 ? -17.508 0.995 -9.663 1.00 68.81 98 LYS A CA 1
ATOM 779 C C . LYS A 1 98 ? -18.781 1.470 -8.977 1.00 68.81 98 LYS A C 1
ATOM 781 O O . LYS A 1 98 ? -19.811 0.816 -9.103 1.00 68.81 98 LYS A O 1
ATOM 786 N N . GLU A 1 99 ? -18.707 2.579 -8.253 1.00 62.78 99 GLU A N 1
ATOM 787 C CA . GLU A 1 99 ? -19.899 3.237 -7.723 1.00 62.78 99 GLU A CA 1
ATOM 788 C C . GLU A 1 99 ? -20.656 3.888 -8.885 1.00 62.78 99 GLU A C 1
ATOM 790 O O . GLU A 1 99 ? -20.193 4.853 -9.492 1.00 62.78 99 GLU A O 1
ATOM 795 N N . THR A 1 100 ? -21.804 3.321 -9.245 1.00 61.00 100 THR A N 1
ATOM 796 C CA . THR A 1 100 ? -22.733 3.901 -10.218 1.00 61.00 100 THR A CA 1
ATOM 797 C C . THR A 1 100 ? -23.914 4.506 -9.470 1.00 61.00 100 THR A C 1
ATOM 799 O O . THR A 1 100 ? -24.524 3.844 -8.636 1.00 61.00 100 THR A O 1
ATOM 802 N N . SER A 1 101 ? -24.265 5.754 -9.781 1.00 66.12 101 SER A N 1
ATOM 803 C CA . SER A 1 101 ? -25.398 6.469 -9.168 1.00 66.12 101 SER A CA 1
ATOM 804 C C . SER A 1 101 ? -26.767 5.885 -9.534 1.00 66.12 101 SER A C 1
ATOM 806 O O . SER A 1 101 ? -27.769 6.190 -8.890 1.00 66.12 101 SER A O 1
ATOM 808 N N . THR A 1 102 ? -26.825 5.034 -10.559 1.00 61.16 102 THR A N 1
ATOM 809 C CA . THR A 1 102 ? -28.027 4.319 -10.973 1.00 61.16 102 THR A CA 1
ATOM 810 C C . THR A 1 102 ? -28.039 2.916 -10.367 1.00 61.16 102 THR A C 1
ATOM 812 O O . THR A 1 102 ? -27.124 2.117 -10.569 1.00 61.16 102 THR A O 1
ATOM 815 N N . LEU A 1 103 ? -29.096 2.609 -9.610 1.00 61.41 103 LEU A N 1
ATOM 816 C CA . LEU A 1 103 ? -29.346 1.281 -9.051 1.00 61.41 103 LEU A CA 1
ATOM 817 C C . LEU A 1 103 ? -29.753 0.355 -10.203 1.00 61.41 103 LEU A C 1
ATOM 819 O O . LEU A 1 103 ? -30.924 0.266 -10.570 1.00 61.41 103 LEU A O 1
ATOM 823 N N . VAL A 1 104 ? -28.772 -0.279 -10.844 1.00 60.47 104 VAL A N 1
ATOM 824 C CA . VAL A 1 104 ? -29.039 -1.268 -11.889 1.00 60.47 104 VAL A CA 1
ATOM 825 C C . VAL A 1 104 ? -29.703 -2.464 -11.219 1.00 60.47 104 VAL A C 1
ATOM 827 O O . VAL A 1 104 ? -29.125 -3.091 -10.335 1.00 60.47 104 VAL A O 1
ATOM 830 N N . HIS A 1 105 ? -30.932 -2.772 -11.632 1.00 58.97 105 HIS A N 1
ATOM 831 C CA . HIS A 1 105 ? -31.608 -4.001 -11.241 1.00 58.97 105 HIS A CA 1
ATOM 832 C C . HIS A 1 105 ? -30.877 -5.178 -11.909 1.00 58.97 105 HIS A C 1
ATOM 834 O O . HIS A 1 105 ? -31.232 -5.621 -12.995 1.00 58.97 105 HIS A O 1
ATOM 840 N N . ASP A 1 106 ? -29.815 -5.663 -11.273 1.00 66.88 106 ASP A N 1
ATOM 841 C CA . ASP A 1 106 ? -28.882 -6.701 -11.742 1.00 66.88 106 ASP A CA 1
ATOM 842 C C . ASP A 1 106 ? -29.490 -8.119 -11.847 1.00 66.88 106 ASP A C 1
ATOM 844 O O . ASP A 1 106 ? -28.775 -9.120 -11.929 1.00 66.88 106 ASP A O 1
ATOM 848 N N . GLY A 1 107 ? -30.821 -8.226 -11.809 1.00 62.91 107 GLY A N 1
ATOM 849 C CA . GLY A 1 107 ? -31.556 -9.489 -11.797 1.00 62.91 107 GLY A CA 1
ATOM 850 C C . GLY A 1 107 ? -31.371 -10.330 -10.527 1.00 62.91 107 GLY A C 1
ATOM 851 O O . GLY A 1 107 ? -32.043 -11.351 -10.385 1.00 62.91 107 GLY A O 1
ATOM 852 N N . HIS A 1 108 ? -30.533 -9.910 -9.576 1.00 61.16 108 HIS A N 1
ATOM 853 C CA . HIS A 1 108 ? -30.235 -10.632 -8.342 1.00 61.16 108 HIS A CA 1
ATOM 854 C C . HIS A 1 108 ? -30.832 -9.901 -7.139 1.00 61.16 108 HIS A C 1
ATOM 856 O O . HIS A 1 108 ? -30.149 -9.498 -6.202 1.00 61.16 108 HIS A O 1
ATOM 862 N N . ALA A 1 109 ? -32.161 -9.793 -7.115 1.00 60.66 109 ALA A N 1
ATOM 863 C CA . ALA A 1 109 ? -32.854 -9.391 -5.899 1.00 60.66 109 ALA A CA 1
ATOM 864 C C . ALA A 1 109 ? -32.661 -10.475 -4.826 1.00 60.66 109 ALA A C 1
ATOM 866 O O . ALA A 1 109 ? -33.154 -11.600 -4.973 1.00 60.66 109 ALA A O 1
ATOM 867 N N . TRP A 1 110 ? -31.990 -10.139 -3.720 1.00 69.12 110 TRP A N 1
ATOM 868 C CA . TRP A 1 110 ? -32.098 -10.914 -2.486 1.00 69.12 110 TRP A CA 1
ATOM 869 C C . TRP A 1 110 ? -33.570 -10.930 -2.073 1.00 69.12 110 TRP A C 1
ATOM 871 O O . TRP A 1 110 ? -34.093 -9.982 -1.488 1.00 69.12 110 TRP A O 1
ATOM 881 N N . ARG A 1 111 ? -34.280 -12.005 -2.426 1.00 63.44 111 ARG A N 1
ATOM 882 C CA . ARG A 1 111 ? -35.642 -12.233 -1.950 1.00 63.44 111 ARG A CA 1
ATOM 883 C C . ARG A 1 111 ? -35.574 -12.344 -0.428 1.00 63.44 111 ARG A C 1
ATOM 885 O O . ARG A 1 111 ? -34.831 -13.176 0.088 1.00 63.44 111 ARG A O 1
ATOM 892 N N . LYS A 1 112 ? -36.327 -11.501 0.287 1.00 71.88 112 LYS A N 1
ATOM 893 C CA . LYS A 1 112 ? -36.439 -11.576 1.749 1.00 71.88 112 LYS A CA 1
ATOM 894 C C . LYS A 1 112 ? -36.837 -13.001 2.153 1.00 71.88 112 LYS A C 1
ATOM 896 O O . LYS A 1 112 ? -37.893 -13.492 1.757 1.00 71.88 112 LYS A O 1
ATOM 901 N N . TYR A 1 113 ? -35.991 -13.672 2.928 1.00 62.09 113 TYR A N 1
ATOM 902 C CA . TYR A 1 113 ? -36.345 -14.937 3.565 1.00 62.09 113 TYR A CA 1
ATOM 903 C C . TYR A 1 113 ? -37.345 -14.671 4.697 1.00 62.09 113 TYR A C 1
ATOM 905 O O . TYR A 1 113 ? -37.195 -13.702 5.434 1.00 62.09 113 TYR A O 1
ATOM 913 N N . GLY A 1 114 ? -38.349 -15.540 4.845 1.00 62.34 114 GLY A N 1
ATOM 914 C CA . GLY A 1 114 ? -39.220 -15.565 6.029 1.00 62.34 114 GLY A CA 1
ATOM 915 C C . GLY A 1 114 ? -40.722 -15.585 5.754 1.00 62.34 114 GLY A C 1
ATOM 916 O O . GLY A 1 114 ? -41.467 -16.050 6.606 1.00 62.34 114 GLY A O 1
ATOM 917 N N . GLN A 1 115 ? -41.172 -15.190 4.560 1.00 64.88 115 GLN A N 1
ATOM 918 C CA . GLN A 1 115 ? -42.601 -15.150 4.218 1.00 64.88 115 GLN A CA 1
ATOM 919 C C . GLN A 1 115 ? -42.946 -16.127 3.086 1.00 64.88 115 GLN A C 1
ATOM 921 O O . GLN A 1 115 ? -43.527 -15.756 2.071 1.00 64.88 115 GLN A O 1
ATOM 926 N N . LYS A 1 116 ? -42.553 -17.397 3.221 1.00 72.19 116 LYS A N 1
ATOM 927 C CA . LYS A 1 116 ? -43.087 -18.457 2.354 1.00 72.19 116 LYS A CA 1
ATOM 928 C C . LYS A 1 116 ? -44.078 -19.297 3.142 1.00 72.19 116 LYS A C 1
ATOM 930 O O . LYS A 1 116 ? -43.790 -19.686 4.272 1.00 72.19 116 LYS A O 1
ATOM 935 N N . LYS A 1 117 ? -45.228 -19.581 2.531 1.00 66.44 117 LYS A N 1
ATOM 936 C CA . LYS A 1 117 ? -46.223 -20.503 3.081 1.00 66.44 117 LYS A CA 1
ATOM 937 C C . LYS A 1 117 ? -45.572 -21.880 3.220 1.00 66.44 117 LYS A C 1
ATOM 939 O O . LYS A 1 117 ? -45.089 -22.436 2.234 1.00 66.44 117 LYS A O 1
ATOM 944 N N . ILE A 1 118 ? -45.505 -22.396 4.442 1.00 74.56 118 ILE A N 1
ATOM 945 C CA . ILE A 1 118 ? -44.977 -23.732 4.717 1.00 74.56 118 ILE A CA 1
ATOM 946 C C . ILE A 1 118 ? -46.126 -24.717 4.479 1.00 74.56 118 ILE A C 1
ATOM 948 O O . ILE A 1 118 ? -47.200 -24.581 5.062 1.00 74.56 118 ILE A O 1
ATOM 952 N N . LEU A 1 119 ? -45.937 -25.664 3.560 1.00 69.62 119 LEU A N 1
ATOM 953 C CA . LEU A 1 119 ? -46.951 -26.668 3.236 1.00 69.62 119 LEU A CA 1
ATOM 954 C C . LEU A 1 119 ? -47.028 -27.679 4.398 1.00 69.62 119 LEU A C 1
ATOM 956 O O . LEU A 1 119 ? -45.994 -28.203 4.804 1.00 69.62 119 LEU A O 1
ATOM 960 N N . ASN A 1 120 ? -48.234 -27.922 4.926 1.00 66.75 120 ASN A N 1
ATOM 961 C CA . ASN A 1 120 ? -48.541 -28.767 6.100 1.00 66.75 120 ASN A CA 1
ATOM 962 C C . ASN A 1 120 ? -48.120 -28.237 7.484 1.00 66.75 120 ASN A C 1
ATOM 964 O O . ASN A 1 120 ? -48.002 -29.028 8.422 1.00 66.75 120 ASN A O 1
ATOM 968 N N . ASP A 1 121 ? -47.920 -26.928 7.651 1.00 69.00 121 ASP A N 1
ATOM 969 C CA . ASP A 1 121 ? -47.669 -26.389 8.991 1.00 69.00 121 ASP A CA 1
ATOM 970 C C . ASP A 1 121 ? -48.970 -26.266 9.798 1.00 69.00 121 ASP A C 1
ATOM 972 O O . ASP A 1 121 ? -49.977 -25.761 9.296 1.00 69.00 121 ASP A O 1
ATOM 976 N N . LYS A 1 122 ? -48.952 -26.737 11.048 1.00 76.50 122 LYS A N 1
ATOM 977 C CA . LYS A 1 122 ? -50.110 -26.678 11.954 1.00 76.50 122 LYS A CA 1
ATOM 978 C C . LYS A 1 122 ? -50.280 -25.293 12.584 1.00 76.50 122 LYS A C 1
ATOM 980 O O . LYS A 1 122 ? -51.381 -24.987 13.028 1.00 76.50 122 LYS A O 1
ATOM 985 N N . TYR A 1 123 ? -49.229 -24.464 12.598 1.00 75.06 123 TYR A N 1
ATOM 986 C CA . TYR A 1 123 ? -49.254 -23.124 13.193 1.00 75.06 123 TYR A CA 1
ATOM 987 C C . TYR A 1 123 ? -48.509 -22.115 12.302 1.00 75.06 123 TYR A C 1
ATOM 989 O O . TYR A 1 123 ? -47.278 -22.155 12.233 1.00 75.06 123 TYR A O 1
ATOM 997 N N . PRO A 1 124 ? -49.208 -21.202 11.603 1.00 70.44 124 PRO A N 1
ATOM 998 C CA . PRO A 1 124 ? -48.538 -20.163 10.834 1.00 70.44 124 PRO A CA 1
ATOM 999 C C . PRO A 1 124 ? -47.777 -19.206 11.763 1.00 70.44 124 PRO A C 1
ATOM 1001 O O . PRO A 1 124 ? -48.226 -18.887 12.863 1.00 70.44 124 PRO A O 1
ATOM 1004 N N . ARG A 1 125 ? -46.616 -18.717 11.307 1.00 69.19 125 ARG A N 1
ATOM 1005 C CA . ARG A 1 125 ? -45.915 -17.606 11.968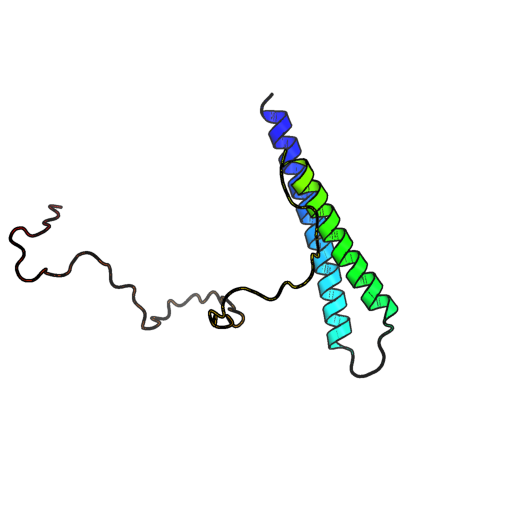 1.00 69.19 125 ARG A CA 1
ATOM 1006 C C . ARG A 1 125 ? -46.658 -16.317 11.644 1.00 69.19 125 ARG A C 1
ATOM 1008 O O . ARG A 1 125 ? -46.317 -15.632 10.682 1.00 69.19 125 ARG A O 1
ATOM 1015 N N . GLU A 1 126 ? -47.704 -16.024 12.398 1.00 69.62 126 GLU A N 1
ATOM 1016 C CA . GLU A 1 126 ? -48.329 -14.709 12.352 1.00 69.62 126 GLU A CA 1
ATOM 1017 C C . GLU A 1 126 ? -47.419 -13.718 13.080 1.00 69.62 126 GLU A C 1
ATOM 1019 O O . GLU A 1 126 ? -47.080 -13.899 14.248 1.00 69.62 126 GLU A O 1
ATOM 1024 N N . ILE A 1 127 ? -46.971 -12.689 12.365 1.00 64.50 127 ILE A N 1
ATOM 1025 C CA . ILE A 1 127 ? -46.466 -11.466 12.985 1.00 64.50 127 ILE A CA 1
ATOM 1026 C C . ILE A 1 127 ? -47.679 -10.550 13.065 1.00 64.50 127 ILE A C 1
ATOM 1028 O O . ILE A 1 127 ? -48.138 -10.039 12.046 1.00 64.50 127 ILE A O 1
ATOM 1032 N N . THR A 1 128 ? -48.236 -10.395 14.260 1.00 60.00 128 THR A N 1
ATOM 1033 C CA . THR A 1 128 ? -49.225 -9.355 14.540 1.00 60.00 128 THR A CA 1
ATOM 1034 C C . THR A 1 128 ? -48.492 -8.015 14.570 1.00 60.00 128 THR A C 1
ATOM 1036 O O . THR A 1 128 ? -47.643 -7.806 15.439 1.00 60.00 128 THR A O 1
ATOM 1039 N N . THR A 1 129 ? -48.761 -7.156 13.590 1.00 57.94 129 THR A N 1
ATOM 1040 C CA . THR A 1 129 ? -48.374 -5.734 13.586 1.00 57.94 129 THR A CA 1
ATOM 1041 C C . THR A 1 129 ? -49.332 -4.906 14.416 1.00 57.94 129 THR A C 1
ATOM 1043 O O . THR A 1 129 ? -50.549 -5.165 14.276 1.00 57.94 129 THR A O 1
#